Protein AF-A0A917M9V1-F1 (afdb_monomer)

Secondary structure (DSSP, 8-state):
----PPPP---PPPPP----HHHHHHHHHHHHH-PPP----PPPHHHHHHTS-SSPPPHHHHHHHHSS--

Organism: NCBI:txid1560005

Foldseek 3Di:
DDDDDPDDDPPDPDDDDDDDPVVVVVVVCCVPVNDDPPDPPPPPPVNVVVVDPPDD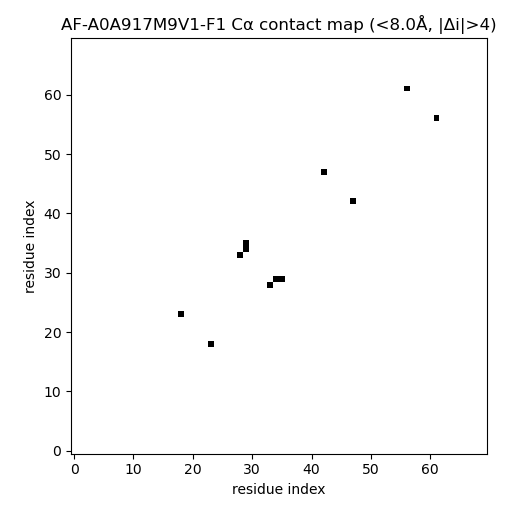DDPVNVCVVVVPPD

pLDDT: mean 74.18, std 13.69, range [38.75, 94.81]

Radius of gyration: 26.77 Å; Cα contacts (8 Å, |Δi|>4): 6; chains: 1; bounding box: 46×46×66 Å

Solvent-accessible surface area (backbone atoms only — not comparable to full-atom values): 4978 Å² total; per-residue (Å²): 139,86,85,84,78,82,78,80,78,79,77,71,80,80,75,84,82,74,92,44,74,69,58,52,54,53,50,52,47,31,75,74,75,45,76,76,79,87,74,74,77,73,76,50,75,67,56,63,50,70,75,47,72,94,62,81,83,50,74,66,58,56,51,60,74,67,68,76,84,122

Mean predicted aligned error: 17.48 Å

Sequence (70 aa):
MWALQPAGAEMSKAKKQVFSKVKAVKANARARVGTPPPERVLPDPKQKLAAKPKHKLTMADLIGSKGDEE

Structure (mmCIF, N/CA/C/O backbone):
data_AF-A0A917M9V1-F1
#
_entry.id   AF-A0A917M9V1-F1
#
loop_
_atom_site.group_PDB
_atom_site.id
_atom_site.type_symbol
_atom_site.label_atom_id
_atom_site.label_alt_id
_atom_site.label_comp_id
_atom_site.label_asym_id
_atom_site.label_entity_id
_atom_site.label_seq_id
_atom_site.pdbx_PDB_ins_code
_atom_site.Cartn_x
_atom_site.Cartn_y
_atom_site.Cartn_z
_atom_site.occupancy
_atom_site.B_iso_or_equiv
_atom_site.auth_seq_id
_atom_site.auth_comp_id
_atom_site.auth_asym_id
_atom_site.auth_atom_id
_atom_site.pdbx_PDB_model_num
ATOM 1 N N . MET A 1 1 ? -14.256 29.716 -34.455 1.00 38.75 1 MET A N 1
ATOM 2 C CA . MET A 1 1 ? -14.133 28.356 -33.882 1.00 38.75 1 MET A CA 1
ATOM 3 C C . MET A 1 1 ? -12.670 28.137 -33.523 1.00 38.75 1 MET A C 1
ATOM 5 O O . MET A 1 1 ? -11.854 28.105 -34.431 1.00 38.75 1 MET A O 1
ATOM 9 N N . TRP A 1 2 ? -12.318 28.089 -32.235 1.00 43.50 2 TRP A N 1
ATOM 10 C CA . TRP A 1 2 ? -10.949 27.813 -31.773 1.00 43.50 2 TRP A CA 1
ATOM 11 C C . TRP A 1 2 ? -10.856 26.328 -31.410 1.00 43.50 2 TRP A C 1
ATOM 13 O O . TRP A 1 2 ? -11.547 25.884 -30.495 1.00 43.50 2 TRP A O 1
ATOM 23 N N . ALA A 1 3 ? -10.049 25.552 -32.132 1.00 53.59 3 ALA A N 1
ATOM 24 C CA . ALA A 1 3 ? -9.752 24.171 -31.764 1.00 53.59 3 ALA A CA 1
ATOM 25 C C . ALA A 1 3 ? -8.580 24.165 -30.771 1.00 53.59 3 ALA A C 1
ATOM 27 O O . ALA A 1 3 ? -7.488 24.634 -31.084 1.00 53.59 3 ALA A O 1
ATOM 28 N N . LEU A 1 4 ? -8.819 23.668 -29.557 1.00 55.97 4 LEU A N 1
ATOM 29 C CA . LEU A 1 4 ? -7.806 23.500 -28.519 1.00 55.97 4 LEU A CA 1
ATOM 30 C C . LEU A 1 4 ? -7.135 22.129 -28.693 1.00 55.97 4 LEU A C 1
ATOM 32 O O . LEU A 1 4 ? -7.731 21.097 -28.399 1.00 55.97 4 LEU A O 1
ATOM 36 N N . GLN A 1 5 ? -5.897 22.125 -29.183 1.00 63.31 5 GLN A N 1
ATOM 37 C CA . GLN A 1 5 ? -5.028 20.948 -29.216 1.00 63.31 5 GLN A CA 1
ATOM 38 C C . GLN A 1 5 ? -4.540 20.643 -27.784 1.00 63.31 5 GLN A C 1
ATOM 40 O O . GLN A 1 5 ? -3.950 21.535 -27.167 1.00 63.31 5 GLN A O 1
ATOM 45 N N . PRO A 1 6 ? -4.720 19.434 -27.218 1.00 56.72 6 PRO A N 1
ATOM 46 C CA . PRO A 1 6 ? -4.050 19.093 -25.971 1.00 56.72 6 PRO A CA 1
ATOM 47 C C . PRO A 1 6 ? -2.550 18.929 -26.240 1.00 56.72 6 PRO A C 1
ATOM 49 O O . PRO A 1 6 ? -2.132 18.106 -27.056 1.00 56.72 6 PRO A O 1
ATOM 52 N N . ALA A 1 7 ? -1.756 19.761 -25.565 1.00 54.41 7 ALA A N 1
ATOM 53 C CA . ALA A 1 7 ? -0.303 19.725 -25.585 1.00 54.41 7 ALA A CA 1
ATOM 54 C C . ALA A 1 7 ? 0.198 18.310 -25.262 1.00 54.41 7 ALA A C 1
ATOM 56 O O . ALA A 1 7 ? -0.182 17.714 -24.252 1.00 54.41 7 ALA A O 1
ATOM 57 N N . GLY A 1 8 ? 1.045 17.780 -26.145 1.00 49.84 8 GLY A N 1
ATOM 58 C CA . GLY A 1 8 ? 1.728 16.513 -25.941 1.00 49.84 8 GLY A CA 1
ATOM 59 C C . GLY A 1 8 ? 2.540 16.570 -24.654 1.00 49.84 8 G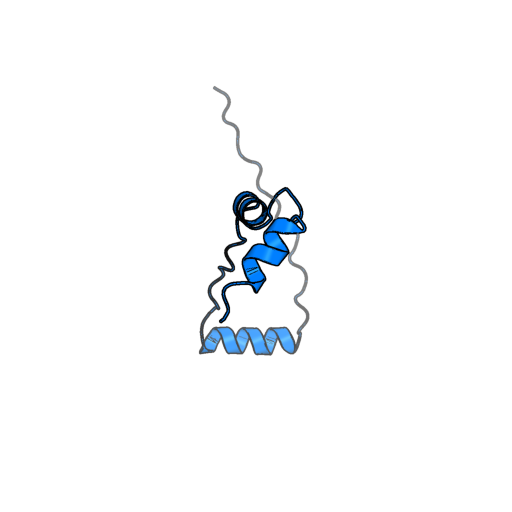LY A C 1
ATOM 60 O O . GLY A 1 8 ? 3.451 17.383 -24.522 1.00 49.84 8 GLY A O 1
ATOM 61 N N . ALA A 1 9 ? 2.190 15.715 -23.696 1.00 56.53 9 ALA A N 1
ATOM 62 C CA . ALA A 1 9 ? 2.990 15.495 -22.508 1.00 56.53 9 ALA A CA 1
ATOM 63 C C . ALA A 1 9 ? 4.361 14.954 -22.940 1.00 56.53 9 ALA A C 1
ATOM 65 O O . ALA A 1 9 ? 4.475 13.823 -23.418 1.00 56.53 9 ALA A O 1
ATOM 66 N N . GLU A 1 10 ? 5.400 15.772 -22.798 1.00 56.12 10 GLU A N 1
ATOM 67 C CA . GLU A 1 10 ? 6.778 15.356 -23.016 1.00 56.12 10 GLU A CA 1
ATOM 68 C C . GLU A 1 10 ? 7.130 14.235 -22.028 1.00 56.12 10 GLU A C 1
ATOM 70 O O . GLU A 1 10 ? 7.297 14.445 -20.824 1.00 56.12 10 GLU A O 1
ATOM 75 N N . MET A 1 11 ? 7.234 13.004 -22.529 1.00 62.53 11 MET A N 1
ATOM 76 C CA . MET A 1 11 ? 7.717 11.871 -21.748 1.00 62.53 11 MET A CA 1
ATOM 77 C C . MET A 1 11 ? 9.202 12.084 -21.448 1.00 62.53 11 MET A C 1
ATOM 79 O O . MET A 1 11 ? 10.070 11.794 -22.273 1.00 62.53 11 MET A O 1
ATOM 83 N N . SER A 1 12 ? 9.499 12.610 -20.257 1.00 68.75 12 SER A N 1
ATOM 84 C CA . SER A 1 12 ? 10.872 12.740 -19.760 1.00 68.75 12 SER A CA 1
ATOM 85 C C . SER A 1 12 ? 11.635 11.415 -19.924 1.00 68.75 12 SER A C 1
ATOM 87 O O . SER A 1 12 ? 11.091 10.336 -19.672 1.00 68.75 12 SER A O 1
ATOM 89 N N . LYS A 1 13 ? 12.891 11.498 -20.387 1.00 75.88 13 LYS A N 1
ATOM 90 C CA . LYS A 1 13 ? 13.729 10.340 -20.741 1.00 75.88 13 LYS A CA 1
ATOM 91 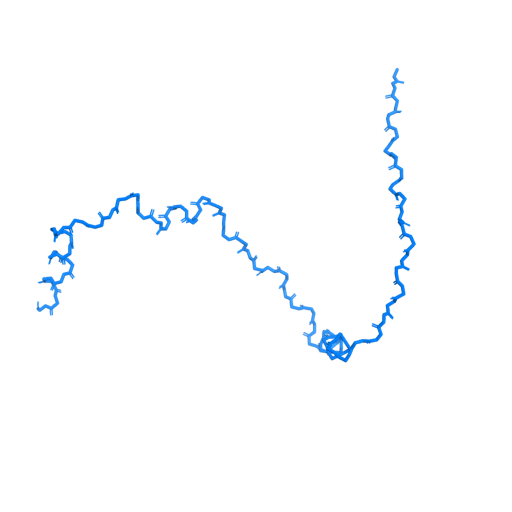C C . LYS A 1 13 ? 13.687 9.277 -19.637 1.00 75.88 13 LYS A C 1
ATOM 93 O O . LYS A 1 13 ? 13.963 9.567 -18.471 1.00 75.88 13 LYS A O 1
ATOM 98 N N . ALA A 1 14 ? 13.360 8.041 -20.014 1.00 79.00 14 ALA A N 1
ATOM 99 C CA . ALA A 1 14 ? 13.221 6.942 -19.068 1.00 79.00 14 ALA A CA 1
ATOM 100 C C . ALA A 1 14 ? 14.537 6.701 -18.313 1.00 79.00 14 ALA A C 1
ATOM 102 O O . ALA A 1 14 ? 15.607 6.534 -18.904 1.00 79.00 14 ALA A O 1
ATOM 103 N N . LYS A 1 15 ? 14.456 6.677 -16.981 1.00 79.19 15 LYS A N 1
ATOM 104 C CA . LYS A 1 15 ? 15.608 6.392 -16.122 1.00 79.19 15 LYS A CA 1
ATOM 105 C C . LYS A 1 15 ? 16.085 4.961 -16.373 1.00 79.19 15 LYS A C 1
ATOM 107 O O . LYS A 1 15 ? 15.269 4.040 -16.463 1.00 79.19 15 LYS A O 1
ATOM 112 N N . LYS A 1 16 ? 17.409 4.773 -16.441 1.00 81.88 16 LYS A N 1
ATOM 113 C CA . LYS A 1 16 ? 18.035 3.447 -16.551 1.00 81.88 16 LYS A CA 1
ATOM 114 C C . LYS A 1 16 ? 17.521 2.563 -15.412 1.00 81.88 16 LYS A C 1
ATOM 116 O O . LYS A 1 16 ? 17.639 2.924 -14.241 1.00 81.88 16 LYS A O 1
ATOM 121 N N . GLN A 1 17 ? 16.928 1.423 -15.751 1.00 80.00 17 GLN A N 1
ATOM 122 C CA . GLN A 1 17 ? 16.442 0.480 -14.749 1.00 80.00 17 GLN A CA 1
ATOM 123 C C . GLN A 1 17 ? 17.630 -0.299 -14.191 1.00 80.00 17 GLN A C 1
ATOM 125 O O . GLN A 1 17 ? 18.223 -1.125 -14.877 1.00 80.00 17 GLN A O 1
ATOM 130 N N . VAL A 1 18 ? 17.982 -0.023 -12.939 1.00 88.06 18 VAL A N 1
ATOM 131 C CA . VAL A 1 18 ? 18.999 -0.795 -12.221 1.00 88.06 18 VAL A CA 1
ATOM 132 C C . VAL A 1 18 ? 18.401 -2.137 -11.806 1.00 88.06 18 VAL A C 1
ATOM 134 O O . VAL A 1 18 ? 17.263 -2.205 -11.321 1.00 88.06 18 VAL A O 1
ATOM 137 N N . PHE A 1 19 ? 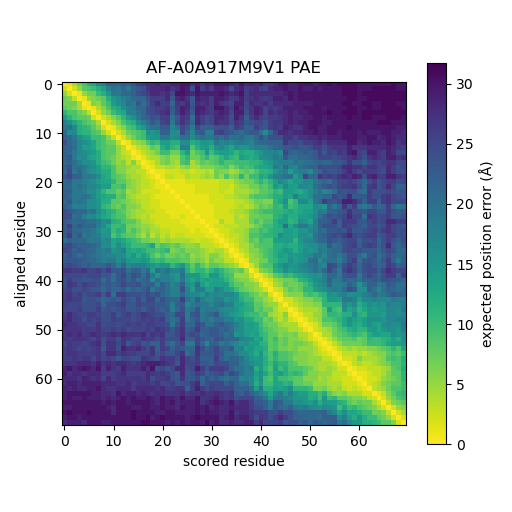19.172 -3.209 -11.993 1.00 88.12 19 PHE A N 1
ATOM 138 C CA . PHE A 1 19 ? 18.776 -4.545 -11.571 1.00 88.12 19 PHE A CA 1
ATOM 139 C C . PHE A 1 19 ? 18.542 -4.582 -10.058 1.00 88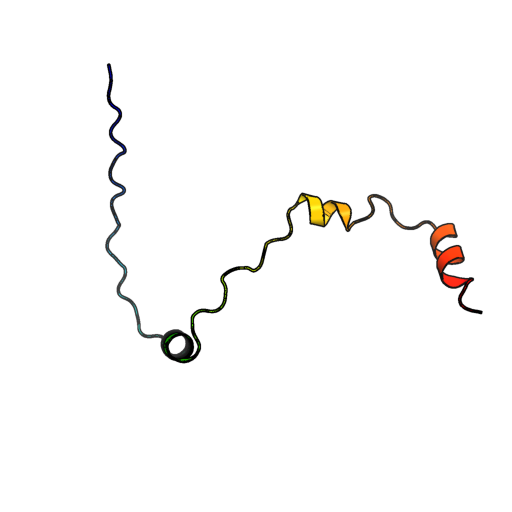.12 19 PHE A C 1
ATOM 141 O O . PHE A 1 19 ? 19.380 -4.172 -9.260 1.00 88.12 19 PHE A O 1
ATOM 148 N N . SER A 1 20 ? 17.390 -5.114 -9.660 1.00 90.81 20 SER A N 1
ATOM 149 C CA . SER A 1 20 ? 17.064 -5.378 -8.264 1.00 90.81 20 SER A CA 1
ATOM 150 C C . SER A 1 20 ? 16.604 -6.820 -8.139 1.00 90.81 20 SER A C 1
ATOM 152 O O . SER A 1 20 ? 15.660 -7.231 -8.818 1.00 90.81 20 SER A O 1
ATOM 154 N N . LYS A 1 21 ? 17.235 -7.568 -7.224 1.00 92.44 21 LYS A N 1
ATOM 155 C CA . LYS A 1 21 ? 16.895 -8.969 -6.927 1.00 92.44 21 LYS A CA 1
ATOM 156 C C . LYS A 1 21 ? 15.399 -9.129 -6.634 1.00 92.44 21 LYS A C 1
ATOM 158 O O . LYS A 1 21 ? 14.736 -9.981 -7.215 1.00 92.44 21 LYS A O 1
ATOM 163 N N . VAL A 1 22 ? 14.838 -8.243 -5.807 1.00 93.12 22 VAL A N 1
ATOM 164 C CA . VAL A 1 22 ? 13.416 -8.275 -5.424 1.00 93.12 22 VAL A CA 1
ATOM 165 C C . VAL A 1 22 ? 12.502 -8.015 -6.625 1.00 93.12 22 VAL A C 1
ATOM 167 O O . VAL A 1 22 ? 11.466 -8.668 -6.761 1.00 93.12 22 VAL A O 1
ATOM 170 N N . LYS A 1 23 ? 12.873 -7.089 -7.521 1.00 91.44 23 LYS A N 1
ATOM 171 C CA . LYS A 1 23 ? 12.104 -6.840 -8.751 1.00 91.44 23 LYS A CA 1
ATOM 172 C C . LYS A 1 23 ? 12.125 -8.057 -9.674 1.00 91.44 23 LYS A C 1
ATOM 174 O O . LYS A 1 23 ? 11.069 -8.422 -10.182 1.00 91.44 23 LYS A O 1
ATOM 179 N N . ALA A 1 24 ? 13.282 -8.697 -9.842 1.00 92.19 24 ALA A N 1
ATOM 180 C CA . ALA A 1 24 ? 13.424 -9.887 -10.678 1.00 92.19 24 ALA A CA 1
ATOM 181 C C . ALA A 1 24 ? 12.556 -11.050 -10.170 1.00 92.19 24 ALA A C 1
ATOM 183 O O . ALA A 1 24 ? 11.802 -11.640 -10.941 1.00 92.19 24 ALA A O 1
ATOM 184 N N . VAL A 1 25 ? 12.579 -11.314 -8.859 1.00 94.81 25 VAL A N 1
ATOM 185 C CA . VAL A 1 25 ? 11.746 -12.359 -8.239 1.00 94.81 25 VAL A CA 1
ATOM 186 C C . VAL A 1 25 ? 10.256 -12.064 -8.425 1.00 94.81 25 VAL A C 1
ATOM 188 O O . VAL A 1 25 ? 9.505 -12.932 -8.864 1.00 94.81 25 VAL A O 1
ATOM 191 N N . LYS A 1 26 ? 9.816 -10.825 -8.165 1.00 93.06 26 LYS A N 1
ATOM 192 C CA . LYS A 1 26 ? 8.405 -10.436 -8.340 1.00 93.06 26 LYS A CA 1
ATOM 193 C C . LYS A 1 26 ? 7.955 -10.488 -9.801 1.00 93.06 26 LYS A C 1
ATOM 195 O O . LYS A 1 26 ? 6.809 -10.835 -10.064 1.00 93.06 26 LYS A O 1
ATOM 200 N N . ALA A 1 27 ? 8.818 -10.121 -10.746 1.00 88.81 27 ALA A N 1
ATOM 201 C CA . ALA A 1 27 ? 8.514 -10.211 -12.173 1.00 88.81 27 ALA A CA 1
ATOM 202 C C . ALA A 1 27 ? 8.346 -11.671 -12.612 1.00 88.81 27 ALA A C 1
ATOM 204 O O . ALA A 1 27 ? 7.375 -11.994 -13.288 1.00 88.81 27 ALA A O 1
ATOM 205 N N . ASN A 1 28 ? 9.229 -12.557 -12.149 1.00 92.00 28 ASN A N 1
ATOM 206 C CA . ASN A 1 28 ? 9.126 -13.988 -12.408 1.00 92.00 28 ASN A CA 1
ATOM 207 C C . ASN A 1 28 ? 7.824 -14.574 -11.829 1.00 92.00 28 ASN A C 1
ATOM 209 O O . ASN A 1 28 ? 7.072 -15.236 -12.539 1.00 92.00 28 ASN A O 1
ATOM 213 N N . ALA A 1 29 ? 7.506 -14.257 -10.570 1.00 92.25 29 ALA A N 1
ATOM 214 C CA . ALA A 1 29 ? 6.266 -14.707 -9.942 1.00 92.25 29 ALA A CA 1
ATOM 215 C C . ALA A 1 29 ? 5.022 -14.263 -10.729 1.00 92.25 29 ALA A C 1
ATOM 217 O O . ALA A 1 29 ? 4.144 -15.080 -10.987 1.00 92.25 29 ALA A O 1
ATOM 218 N N . ARG A 1 30 ? 4.972 -13.003 -11.184 1.00 89.44 30 ARG A N 1
ATOM 219 C CA . ARG A 1 30 ? 3.864 -12.496 -12.013 1.00 89.44 30 ARG A CA 1
ATOM 220 C C . ARG A 1 30 ? 3.776 -13.170 -13.379 1.00 89.44 30 ARG A C 1
ATOM 222 O O . ARG A 1 30 ? 2.672 -13.384 -13.859 1.00 89.44 30 ARG A O 1
ATOM 229 N N . ALA A 1 31 ? 4.910 -13.519 -13.986 1.00 87.25 31 ALA A N 1
ATOM 230 C CA . ALA A 1 31 ? 4.934 -14.248 -15.253 1.00 87.25 31 ALA A CA 1
ATOM 231 C C . ALA A 1 31 ? 4.389 -15.680 -15.120 1.00 87.25 31 ALA A C 1
ATOM 233 O O . ALA A 1 31 ? 3.881 -16.227 -16.092 1.00 87.25 31 ALA A O 1
ATOM 234 N N . ARG A 1 32 ? 4.488 -16.284 -13.927 1.00 89.06 32 ARG A N 1
ATOM 235 C CA . ARG A 1 32 ? 4.033 -17.660 -13.668 1.00 89.06 32 ARG A CA 1
ATOM 236 C C . ARG A 1 32 ? 2.622 -17.751 -13.099 1.00 89.06 32 ARG A C 1
ATOM 238 O O . ARG A 1 32 ? 1.859 -18.610 -13.511 1.00 89.06 32 ARG A O 1
ATOM 245 N N . VAL A 1 33 ? 2.299 -16.896 -12.133 1.00 86.88 33 VAL A N 1
ATOM 246 C CA . VAL A 1 33 ? 1.066 -16.967 -11.326 1.00 86.88 33 VAL A CA 1
ATOM 247 C C . VAL A 1 33 ? 0.047 -15.898 -11.750 1.00 86.88 33 VAL A C 1
ATOM 249 O O . VAL A 1 33 ? -1.108 -15.942 -11.344 1.00 86.88 33 VAL A O 1
ATOM 252 N N . GLY A 1 34 ? 0.454 -14.945 -12.592 1.00 85.69 34 GLY A N 1
ATOM 253 C CA . GLY A 1 34 ? -0.364 -13.810 -13.009 1.00 85.69 34 GLY A CA 1
ATOM 254 C C . GLY A 1 34 ? -0.140 -12.564 -12.152 1.00 85.69 34 GLY A C 1
ATOM 255 O O . GLY A 1 34 ? 0.508 -12.576 -11.099 1.00 85.69 34 GLY A O 1
ATOM 256 N N . THR A 1 35 ? -0.644 -11.430 -12.634 1.00 81.75 35 THR A N 1
ATOM 257 C CA . THR A 1 35 ? -0.634 -10.181 -11.870 1.00 81.75 35 THR A CA 1
ATOM 258 C C . THR A 1 35 ? -1.693 -10.240 -10.773 1.00 81.75 35 THR A C 1
ATOM 260 O O . THR A 1 35 ? -2.847 -10.528 -11.089 1.00 81.75 35 THR A O 1
ATOM 263 N N . PRO A 1 36 ? -1.346 -9.944 -9.505 1.00 80.62 36 PRO A N 1
ATOM 264 C CA . PRO A 1 36 ? -2.352 -9.879 -8.454 1.00 80.62 36 PRO A CA 1
ATOM 265 C C . PRO A 1 36 ? -3.396 -8.808 -8.811 1.00 80.62 36 PRO A C 1
ATOM 267 O O . PRO A 1 36 ? -3.003 -7.763 -9.346 1.00 80.62 36 PRO A O 1
ATOM 270 N N . PRO A 1 3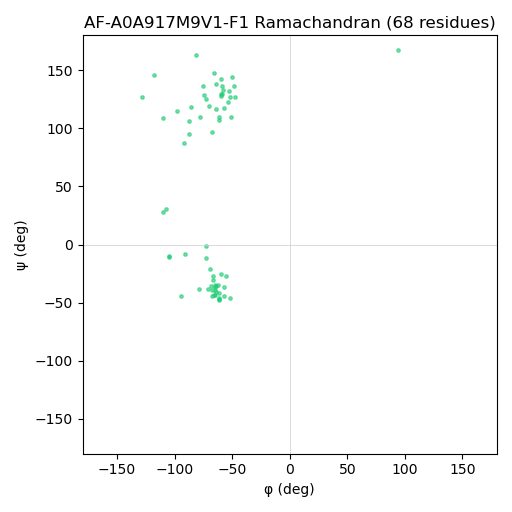7 ? -4.690 -9.038 -8.518 1.00 79.69 37 PRO A N 1
ATOM 271 C CA . PRO A 1 37 ? -5.729 -8.044 -8.742 1.00 79.69 37 PRO A CA 1
ATOM 272 C C . PRO A 1 37 ? -5.352 -6.703 -8.088 1.00 79.69 37 PRO A C 1
ATOM 274 O O . PRO A 1 37 ? -4.924 -6.691 -6.930 1.00 79.69 37 PRO A O 1
ATOM 277 N N . PRO A 1 38 ? -5.478 -5.573 -8.805 1.00 72.50 38 PRO A N 1
ATOM 278 C CA . PRO A 1 38 ? -5.098 -4.255 -8.293 1.00 72.50 38 PRO A CA 1
ATOM 279 C C . PRO A 1 38 ? -6.060 -3.703 -7.229 1.00 72.50 38 PRO A C 1
ATOM 281 O O . PRO A 1 38 ? -5.827 -2.625 -6.684 1.00 72.50 38 PRO A O 1
ATOM 284 N N . GLU A 1 39 ? -7.121 -4.427 -6.889 1.00 70.38 39 GLU A N 1
ATOM 285 C CA . GLU A 1 39 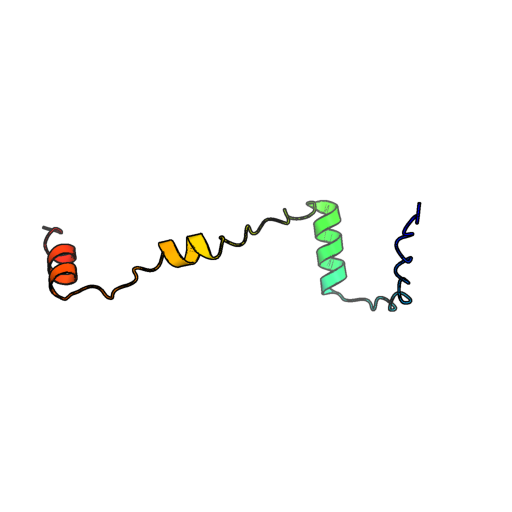? -8.167 -3.935 -6.005 1.00 70.38 39 GLU A CA 1
ATOM 286 C C . GLU A 1 39 ? -7.889 -4.297 -4.547 1.00 70.38 39 GLU A C 1
ATOM 288 O O . GLU A 1 39 ? -8.394 -5.266 -3.987 1.00 70.38 39 GLU A O 1
ATOM 293 N N . ARG A 1 40 ? -7.134 -3.428 -3.875 1.00 66.44 40 ARG A N 1
ATOM 294 C CA . ARG A 1 40 ? -7.595 -3.003 -2.553 1.00 66.44 40 ARG A CA 1
ATOM 295 C C . ARG A 1 40 ? -8.504 -1.813 -2.793 1.00 66.44 40 ARG A C 1
ATOM 297 O O . ARG A 1 40 ? -8.012 -0.694 -2.921 1.00 66.44 40 ARG A O 1
ATOM 304 N N . VAL A 1 41 ? -9.809 -2.072 -2.880 1.00 69.38 41 VAL A N 1
ATOM 305 C CA . VAL A 1 41 ? -10.825 -1.019 -2.811 1.00 69.38 41 VAL A CA 1
ATOM 306 C C . VAL A 1 41 ? -10.511 -0.212 -1.556 1.00 69.38 41 VAL A C 1
ATOM 308 O O . VAL A 1 41 ? -10.581 -0.730 -0.440 1.00 69.38 41 VAL A O 1
ATOM 311 N N . LEU A 1 42 ? -10.048 1.025 -1.735 1.00 67.38 42 LEU A N 1
ATOM 312 C CA . LEU A 1 42 ? -9.915 1.949 -0.622 1.00 67.38 42 LEU A CA 1
ATOM 313 C C . LEU A 1 42 ? -11.342 2.173 -0.126 1.00 67.38 42 LEU A C 1
ATOM 315 O O . LEU A 1 42 ? -12.147 2.669 -0.911 1.00 67.38 42 LEU A O 1
ATOM 319 N N . PRO A 1 43 ? -11.685 1.796 1.120 1.00 71.31 43 PRO A N 1
ATOM 320 C CA . PRO A 1 43 ? -13.019 2.074 1.613 1.00 71.31 43 PRO A CA 1
ATOM 321 C C . PRO A 1 43 ? -13.216 3.582 1.548 1.00 71.31 43 PRO A C 1
ATOM 323 O O . PRO A 1 43 ? -12.342 4.343 2.001 1.00 71.31 43 PRO A O 1
ATOM 326 N N . ASP A 1 44 ? -14.329 3.990 0.941 1.00 75.06 44 ASP A N 1
ATOM 327 C CA . ASP A 1 44 ? -14.647 5.393 0.725 1.00 75.06 44 ASP A CA 1
ATOM 328 C C . ASP A 1 44 ? -14.495 6.156 2.045 1.00 75.06 44 ASP A C 1
ATOM 330 O O . ASP A 1 44 ? -14.838 5.635 3.116 1.00 75.06 44 ASP A O 1
ATOM 334 N N . PRO A 1 45 ? -14.029 7.415 2.025 1.00 69.50 45 PRO A N 1
ATOM 335 C CA . PRO A 1 45 ? -13.896 8.206 3.247 1.00 69.50 45 PRO A CA 1
ATOM 336 C C . PRO A 1 45 ? -15.221 8.293 4.027 1.00 69.50 45 PRO A C 1
ATOM 338 O O . PRO A 1 45 ? -15.205 8.363 5.252 1.00 69.50 45 PRO A O 1
ATOM 341 N N . LYS A 1 46 ? -16.366 8.187 3.337 1.00 65.12 46 LYS A N 1
ATOM 342 C CA . LYS A 1 46 ? -17.707 8.110 3.937 1.00 65.12 46 LYS A CA 1
ATOM 343 C C . LYS A 1 46 ? -17.948 6.809 4.715 1.00 65.12 46 LYS A C 1
ATOM 345 O O . LYS A 1 46 ? -18.519 6.852 5.801 1.00 65.12 46 LYS A O 1
ATOM 350 N N . GLN A 1 47 ? -17.468 5.671 4.215 1.00 67.56 47 GLN A N 1
ATOM 351 C CA . GLN A 1 47 ? -17.599 4.370 4.885 1.00 67.56 47 GLN A CA 1
ATOM 352 C C . GLN A 1 47 ? -16.761 4.316 6.172 1.00 67.56 47 GLN A C 1
ATOM 354 O O . GLN A 1 47 ? -17.202 3.773 7.183 1.00 67.56 47 GLN A O 1
ATOM 359 N N . LYS A 1 48 ? -15.584 4.959 6.180 1.00 63.78 48 LYS A N 1
ATOM 360 C CA . LYS A 1 48 ? -14.735 5.073 7.383 1.00 63.78 48 LYS A CA 1
ATOM 361 C C . LYS A 1 48 ? -15.358 5.931 8.487 1.00 63.78 48 LYS A C 1
ATOM 363 O O . LYS A 1 48 ? -15.065 5.705 9.659 1.00 63.78 48 LYS A O 1
ATOM 368 N N . LEU A 1 49 ? -16.170 6.922 8.118 1.00 61.22 49 LEU A N 1
ATOM 369 C CA . LEU A 1 49 ? -16.883 7.781 9.067 1.00 61.22 49 LEU A CA 1
ATOM 370 C C . LEU A 1 49 ? -18.118 7.084 9.640 1.00 61.22 49 LEU A C 1
ATOM 372 O O . LEU A 1 49 ? -18.362 7.204 10.832 1.00 61.22 49 LEU A O 1
ATOM 376 N N . ALA A 1 50 ? -18.846 6.308 8.831 1.00 63.06 50 ALA A N 1
ATOM 377 C CA . ALA A 1 50 ? -19.989 5.525 9.306 1.00 63.06 50 ALA A CA 1
ATOM 378 C C . ALA A 1 50 ? -19.587 4.460 10.344 1.00 63.06 50 ALA A C 1
ATOM 380 O O . ALA A 1 50 ? -20.321 4.215 11.294 1.00 63.06 50 ALA A O 1
ATOM 381 N N . ALA A 1 51 ? -18.396 3.868 10.197 1.00 67.50 51 ALA A N 1
ATOM 382 C CA . ALA A 1 51 ? -17.873 2.868 11.129 1.00 67.50 51 ALA A CA 1
ATOM 383 C C . ALA A 1 51 ? -17.416 3.445 12.484 1.00 67.50 51 ALA A C 1
ATOM 385 O O . ALA A 1 51 ? -17.127 2.684 13.406 1.00 67.50 51 ALA A O 1
ATOM 386 N N . LYS A 1 52 ? -17.300 4.774 12.616 1.00 73.50 52 LYS A N 1
ATOM 387 C CA . LYS A 1 52 ? -16.880 5.425 13.859 1.00 73.50 52 LYS A CA 1
ATOM 388 C C . LYS A 1 52 ? -18.072 6.161 14.467 1.00 73.50 52 LYS A C 1
ATOM 390 O O . LYS A 1 52 ? -18.456 7.201 13.928 1.00 73.50 52 LYS A O 1
ATOM 395 N N . PRO A 1 53 ? -18.647 5.678 15.583 1.00 76.06 53 PRO A N 1
ATOM 396 C CA . PRO A 1 53 ? -19.703 6.420 16.252 1.00 76.06 53 PRO A CA 1
ATOM 397 C C . PRO A 1 53 ? -19.173 7.804 16.643 1.00 76.06 53 PRO A C 1
ATOM 399 O O . PRO A 1 53 ? -18.071 7.946 17.174 1.00 76.06 53 PRO A O 1
ATOM 402 N N . LYS A 1 54 ? -19.959 8.844 16.342 1.00 78.12 54 LYS A N 1
ATOM 403 C CA . LYS A 1 54 ? -19.604 10.248 16.610 1.00 78.12 54 LYS A CA 1
ATOM 404 C C . LYS A 1 54 ? -19.376 10.517 18.102 1.00 78.12 54 LYS A C 1
ATOM 406 O O . LYS A 1 54 ? -18.655 11.446 18.460 1.00 78.12 54 LYS A O 1
ATOM 411 N N . HIS A 1 55 ? -19.987 9.703 18.958 1.00 84.06 55 HIS A N 1
ATOM 412 C CA . HIS A 1 55 ? -19.962 9.839 20.405 1.00 84.06 55 HIS A CA 1
ATOM 413 C C . HIS A 1 55 ? -19.312 8.618 21.050 1.00 84.06 55 HIS A C 1
ATOM 415 O O . HIS A 1 55 ? -19.433 7.495 20.563 1.00 84.06 55 HIS A O 1
ATOM 421 N N . LYS A 1 56 ? -18.602 8.864 22.153 1.00 83.75 56 LYS A N 1
ATOM 422 C CA . LYS A 1 56 ? -18.084 7.802 23.017 1.00 83.75 56 LYS A CA 1
ATOM 423 C C . LYS A 1 56 ? -19.267 7.081 23.664 1.00 83.75 56 LYS A C 1
ATOM 425 O O . LYS A 1 56 ? -20.271 7.726 23.958 1.00 83.75 56 LYS A O 1
ATOM 430 N N . LEU A 1 57 ? -19.114 5.782 23.905 1.00 84.12 57 LEU A N 1
ATOM 431 C CA . LEU A 1 57 ? -20.087 5.006 24.670 1.00 84.12 57 LEU A CA 1
ATOM 432 C C . LEU A 1 57 ? -20.246 5.612 26.064 1.00 84.12 57 LEU A C 1
ATOM 434 O O . LEU A 1 57 ? -19.258 6.006 26.698 1.00 84.12 57 LEU A O 1
ATOM 438 N N . THR A 1 58 ? -21.489 5.722 26.512 1.00 85.00 58 THR A N 1
ATOM 439 C CA . THR A 1 58 ? -21.810 6.168 27.864 1.00 85.00 58 THR A CA 1
ATOM 440 C C . THR A 1 58 ? -21.666 5.007 28.846 1.00 85.00 58 THR A C 1
ATOM 442 O O . THR A 1 58 ? -21.633 3.841 28.458 1.00 85.00 58 THR A O 1
ATOM 445 N N . MET A 1 59 ? -21.588 5.312 30.144 1.00 80.06 59 MET A N 1
ATOM 446 C CA . MET A 1 59 ? -21.527 4.276 31.182 1.00 80.06 59 MET A CA 1
ATOM 447 C C . MET A 1 59 ? -22.737 3.325 31.114 1.00 80.06 59 MET A C 1
ATOM 449 O O . MET A 1 59 ? -22.580 2.128 31.315 1.00 80.06 59 MET A O 1
ATOM 453 N N . ALA A 1 60 ? -23.925 3.843 30.781 1.00 83.88 60 ALA A N 1
ATOM 454 C CA . ALA A 1 60 ? -25.138 3.042 30.621 1.00 83.88 60 ALA A CA 1
ATOM 455 C C . ALA A 1 60 ? -25.028 2.045 29.454 1.00 83.88 60 ALA A C 1
ATOM 457 O O . ALA A 1 60 ? -25.404 0.887 29.612 1.00 83.88 60 ALA A O 1
ATOM 458 N N . ASP A 1 61 ? -24.438 2.462 28.327 1.00 80.44 61 ASP A N 1
ATOM 459 C CA . ASP A 1 61 ? -24.231 1.590 27.160 1.00 80.44 61 ASP A CA 1
ATOM 460 C C . ASP A 1 61 ? -23.286 0.423 27.487 1.00 80.44 61 ASP A C 1
ATOM 462 O O . ASP A 1 61 ? -23.480 -0.700 27.027 1.00 80.44 61 ASP A O 1
ATOM 466 N N . LEU A 1 62 ? -22.275 0.680 28.324 1.00 83.12 62 LEU A N 1
ATOM 467 C CA . LEU A 1 62 ? -21.324 -0.340 28.770 1.00 83.12 62 LEU A CA 1
ATOM 468 C C . LEU A 1 62 ? -21.969 -1.342 29.733 1.00 83.12 62 LEU A C 1
ATOM 470 O O . LEU A 1 62 ? -21.688 -2.537 29.647 1.00 83.12 62 LEU A O 1
ATOM 474 N N . ILE A 1 63 ? -22.842 -0.866 30.624 1.00 84.31 63 ILE A N 1
ATOM 475 C CA . ILE A 1 63 ? -23.582 -1.713 31.567 1.00 84.31 63 ILE A CA 1
ATOM 476 C C . ILE A 1 63 ? -24.583 -2.596 30.812 1.00 84.31 63 ILE A C 1
ATOM 478 O O . ILE A 1 63 ? -24.621 -3.797 31.062 1.00 84.31 63 ILE A O 1
ATOM 482 N N . GLY A 1 64 ? -25.316 -2.037 29.842 1.00 77.00 64 GLY A N 1
ATOM 483 C CA . GLY A 1 64 ? -26.249 -2.796 29.002 1.00 77.00 64 GLY A CA 1
ATOM 484 C C . GLY A 1 64 ? -25.560 -3.885 28.176 1.00 77.00 64 GLY A C 1
ATOM 485 O O . GLY A 1 64 ? -26.036 -5.007 28.129 1.00 77.00 64 GLY A O 1
ATOM 486 N N . SER A 1 65 ? -24.385 -3.607 27.597 1.00 67.44 65 SER A N 1
ATOM 487 C CA . SER A 1 65 ? -23.662 -4.604 26.785 1.00 67.44 65 SER A CA 1
ATOM 488 C C . SER A 1 65 ? -23.079 -5.789 27.564 1.00 67.44 65 SER A C 1
ATOM 490 O O . SER A 1 65 ? -22.760 -6.807 26.961 1.00 67.44 65 SER A O 1
ATOM 492 N N . LYS A 1 66 ? -22.883 -5.648 28.881 1.00 64.94 66 LYS A N 1
ATOM 493 C CA . LYS A 1 66 ? -22.220 -6.650 29.730 1.00 64.94 66 LYS A CA 1
ATOM 494 C C . LYS A 1 66 ? -23.206 -7.430 30.613 1.00 64.94 66 LYS A C 1
ATOM 496 O O . LYS A 1 66 ? -22.800 -8.387 31.259 1.00 64.94 66 LYS A O 1
ATOM 501 N N . GLY A 1 67 ? -24.467 -6.997 30.674 1.00 60.19 67 GLY A N 1
ATOM 502 C CA . GLY A 1 67 ? -25.500 -7.563 31.546 1.00 60.19 67 GLY A CA 1
ATOM 503 C C . GLY A 1 67 ? -26.335 -8.697 30.943 1.00 60.19 67 GLY A C 1
ATOM 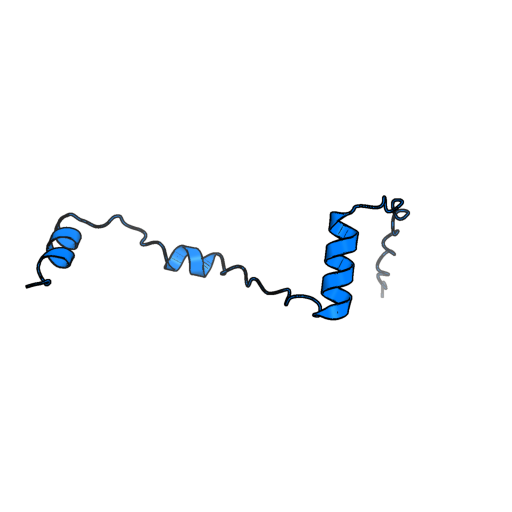504 O O . GLY A 1 67 ? -27.080 -9.313 31.691 1.00 60.19 67 GLY A O 1
ATOM 505 N N . ASP A 1 68 ? -26.195 -8.987 29.645 1.00 58.28 68 ASP A N 1
ATOM 506 C CA . ASP A 1 68 ? -26.996 -9.986 28.910 1.00 58.28 68 ASP A CA 1
ATOM 507 C C . ASP A 1 68 ? -26.168 -11.238 28.506 1.00 58.28 68 ASP A C 1
ATOM 509 O O . ASP A 1 68 ? -26.433 -11.864 27.480 1.00 58.28 68 ASP A O 1
ATOM 513 N N . GLU A 1 69 ? -25.121 -11.587 29.269 1.00 58.94 69 GLU A N 1
ATOM 514 C CA . GLU A 1 69 ? -24.325 -12.828 29.104 1.00 58.94 69 GLU A CA 1
ATOM 515 C C . GLU A 1 69 ? -24.590 -13.867 30.220 1.00 58.94 69 GLU A C 1
ATOM 517 O O . GLU A 1 69 ? -23.702 -14.652 30.561 1.00 58.94 69 GLU A O 1
ATOM 522 N N . GLU A 1 70 ? -25.801 -13.896 30.787 1.00 45.97 70 GLU A N 1
ATOM 523 C CA . GLU A 1 70 ? -26.247 -14.930 31.740 1.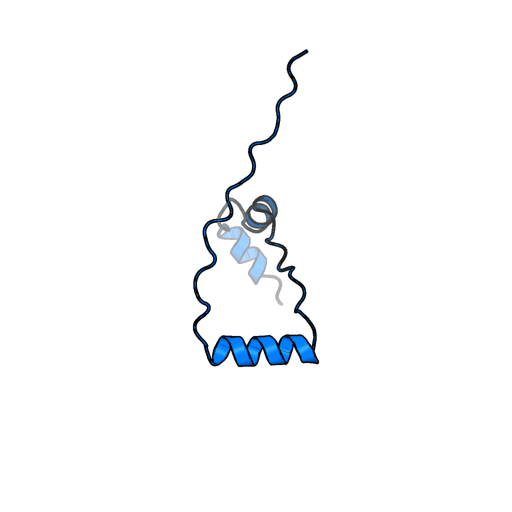00 45.97 70 GLU A CA 1
ATOM 524 C C . GLU A 1 70 ? -27.615 -15.515 31.359 1.00 45.97 70 GLU A C 1
ATOM 526 O O . GLU A 1 70 ? -28.527 -14.730 31.006 1.00 45.97 70 GLU A O 1
#